Protein AF-A0A9D5SXP4-F1 (afdb_monomer)

Secondary structure (DSSP, 8-state):
----SHHHHHHHHHHHSTTS-EEEEETT-SSGGGTT--TT-EEEEEE-TTSS-EEEEEESSSEEEEETTEEEEE-SSHHHHHHHHHHHHHHHTTS----------SS---------

Solvent-accessible surface area (backbone atoms only — not comparable to full-atom values): 7079 Å² total; per-residue (Å²): 112,79,76,89,44,71,66,61,53,51,52,55,52,49,65,74,50,61,93,53,61,64,49,79,45,43,47,82,44,88,52,83,87,43,64,81,42,46,92,80,22,35,37,39,39,36,42,36,93,85,66,80,52,57,36,38,38,36,45,55,102,46,37,34,47,34,44,82,94,47,68,50,79,29,55,84,43,58,64,41,46,51,49,52,53,48,55,51,52,33,41,66,70,66,74,48,83,84,66,84,53,80,50,86,48,97,76,69,78,73,64,77,67,86,87,134

Mean predicted aligned error: 7.47 Å

pLDDT: mean 84.55, std 14.83, range [41.84, 97.0]

Nearest PDB structures (foldseek):
  6dm3-assembly1_B  TM=4.114E-01  e=1.123E-01  Legionella pneumophila subsp. pneumophila str. Philadelphia 1
  4nck-assembly2_B  TM=3.273E-01  e=1.713E-01  Pyrococcus furiosus DSM 3638
  3vwk-assembly1_A  TM=2.788E-01  e=6.016E+00  Homo sapiens

Structure (mmCIF, N/CA/C/O backbone):
data_AF-A0A9D5SXP4-F1
#
_entry.id   AF-A0A9D5SXP4-F1
#
loop_
_atom_site.group_PDB
_atom_site.id
_atom_site.type_symbol
_atom_site.label_atom_id
_atom_site.label_alt_id
_atom_site.label_comp_id
_atom_site.label_asym_id
_atom_site.label_entity_id
_atom_site.label_seq_id
_atom_site.pdbx_PDB_ins_code
_atom_site.Cartn_x
_atom_site.Cartn_y
_atom_site.Cartn_z
_atom_site.occupancy
_atom_site.B_iso_or_equiv
_atom_site.auth_seq_id
_atom_site.auth_comp_id
_atom_site.auth_asym_id
_atom_site.auth_atom_id
_atom_site.pdbx_PDB_model_num
ATOM 1 N N . MET A 1 1 ? 9.448 15.436 1.214 1.00 51.53 1 MET A N 1
ATOM 2 C CA . MET A 1 1 ? 10.080 14.121 1.300 1.00 51.53 1 MET A CA 1
ATOM 3 C C . MET A 1 1 ? 10.420 13.744 -0.129 1.00 51.53 1 MET A C 1
ATOM 5 O O . MET A 1 1 ? 9.585 13.770 -1.014 1.00 51.53 1 MET A O 1
ATOM 9 N N . ASN A 1 2 ? 11.705 13.568 -0.400 1.00 51.59 2 ASN A N 1
ATOM 10 C CA . ASN A 1 2 ? 12.136 13.027 -1.680 1.00 51.59 2 ASN A CA 1
ATOM 11 C C . ASN A 1 2 ? 12.317 11.539 -1.395 1.00 51.59 2 ASN A C 1
ATOM 13 O O . ASN A 1 2 ? 13.164 11.194 -0.566 1.00 51.59 2 ASN A O 1
ATOM 17 N N . PHE A 1 3 ? 11.465 10.676 -1.946 1.00 61.53 3 PHE A N 1
ATOM 18 C CA . PHE A 1 3 ? 11.642 9.238 -1.773 1.00 61.53 3 PHE A CA 1
ATOM 19 C C . PHE A 1 3 ? 12.809 8.796 -2.649 1.00 61.53 3 PHE A C 1
ATOM 21 O O . PHE A 1 3 ? 12.646 8.411 -3.799 1.00 61.53 3 PHE A O 1
ATOM 28 N N . ASP A 1 4 ? 14.019 8.901 -2.102 1.00 61.22 4 ASP A N 1
ATOM 29 C CA . ASP A 1 4 ? 15.247 8.551 -2.819 1.00 61.22 4 ASP A CA 1
ATOM 30 C C . ASP A 1 4 ? 15.387 7.021 -3.016 1.00 61.22 4 ASP A C 1
ATOM 32 O O . ASP A 1 4 ? 16.289 6.569 -3.720 1.00 61.22 4 ASP A O 1
ATOM 36 N N . SER A 1 5 ? 14.515 6.210 -2.395 1.00 75.38 5 SER A N 1
ATOM 37 C CA . SER A 1 5 ? 14.462 4.754 -2.581 1.00 75.38 5 SER A CA 1
ATOM 38 C C . SER A 1 5 ? 13.131 4.138 -2.125 1.00 75.38 5 SER A C 1
ATOM 40 O O . SER A 1 5 ? 12.535 4.602 -1.148 1.00 75.38 5 SER A O 1
ATOM 42 N N . ASN A 1 6 ? 12.734 3.024 -2.755 1.00 81.88 6 ASN A N 1
ATOM 43 C CA . ASN A 1 6 ? 11.605 2.181 -2.325 1.00 81.88 6 ASN A CA 1
ATOM 44 C C . ASN A 1 6 ? 11.740 1.726 -0.859 1.00 81.88 6 ASN A C 1
ATOM 46 O O . ASN A 1 6 ? 10.741 1.508 -0.183 1.00 81.88 6 ASN A O 1
ATOM 50 N N . GLU A 1 7 ? 12.963 1.633 -0.325 1.00 86.31 7 GLU A N 1
ATOM 51 C CA . GLU A 1 7 ? 13.215 1.210 1.056 1.00 86.31 7 GLU A CA 1
ATOM 52 C C . GLU A 1 7 ? 12.569 2.147 2.093 1.00 86.31 7 GLU A C 1
ATOM 54 O O . GLU A 1 7 ? 11.984 1.682 3.072 1.00 86.31 7 GLU A O 1
ATOM 59 N N . GLU A 1 8 ? 12.632 3.466 1.886 1.00 88.06 8 GLU A N 1
ATOM 60 C CA . GLU A 1 8 ? 12.038 4.443 2.815 1.00 88.06 8 GLU A CA 1
ATOM 61 C C . GLU A 1 8 ? 10.505 4.443 2.751 1.00 88.06 8 GLU A C 1
ATOM 63 O O . GLU A 1 8 ? 9.828 4.597 3.774 1.00 88.06 8 GLU A O 1
ATOM 68 N N . ILE A 1 9 ? 9.956 4.195 1.562 1.00 90.56 9 ILE A N 1
ATOM 69 C CA . ILE A 1 9 ? 8.516 4.040 1.339 1.00 90.56 9 ILE A CA 1
ATOM 70 C C . ILE A 1 9 ? 8.006 2.815 2.089 1.00 90.56 9 ILE A C 1
ATOM 72 O O . ILE A 1 9 ? 7.099 2.927 2.916 1.00 90.56 9 ILE A O 1
ATOM 76 N N . ILE A 1 10 ? 8.655 1.667 1.879 1.00 92.25 10 ILE A N 1
ATOM 77 C CA . ILE A 1 10 ? 8.316 0.406 2.544 1.00 92.25 10 ILE A CA 1
ATOM 78 C C . ILE A 1 10 ? 8.398 0.571 4.058 1.00 92.25 10 ILE A C 1
ATOM 80 O O . ILE A 1 10 ? 7.461 0.199 4.758 1.00 92.25 10 ILE A O 1
ATOM 84 N N . LYS A 1 11 ? 9.473 1.174 4.586 1.00 92.62 11 LYS A N 1
ATOM 85 C CA . LYS A 1 11 ? 9.595 1.438 6.030 1.00 92.62 11 LYS A CA 1
ATOM 86 C C . LYS A 1 11 ? 8.424 2.257 6.562 1.00 92.62 11 LYS A C 1
ATOM 88 O O . LYS A 1 11 ? 7.903 1.935 7.628 1.00 92.62 11 LYS A O 1
ATOM 93 N N . THR A 1 12 ? 8.016 3.297 5.840 1.00 93.94 12 THR A N 1
ATOM 94 C CA . THR A 1 12 ? 6.917 4.168 6.269 1.00 93.94 12 THR A CA 1
ATOM 95 C C . THR A 1 12 ? 5.580 3.427 6.256 1.00 93.94 12 THR A C 1
ATOM 97 O O . THR A 1 12 ? 4.823 3.517 7.224 1.00 93.94 12 THR A O 1
ATOM 100 N N . ILE A 1 13 ? 5.313 2.641 5.210 1.00 94.50 13 ILE A N 1
ATOM 101 C CA . ILE A 1 13 ? 4.112 1.800 5.123 1.00 94.50 13 ILE A CA 1
ATOM 102 C C . ILE A 1 13 ? 4.108 0.773 6.262 1.00 94.50 13 ILE A C 1
ATOM 104 O O . ILE A 1 13 ? 3.137 0.704 7.013 1.00 94.50 13 ILE A O 1
ATOM 108 N N . VAL A 1 14 ? 5.213 0.044 6.458 1.00 94.00 14 VAL A N 1
ATOM 109 C CA . VAL A 1 14 ? 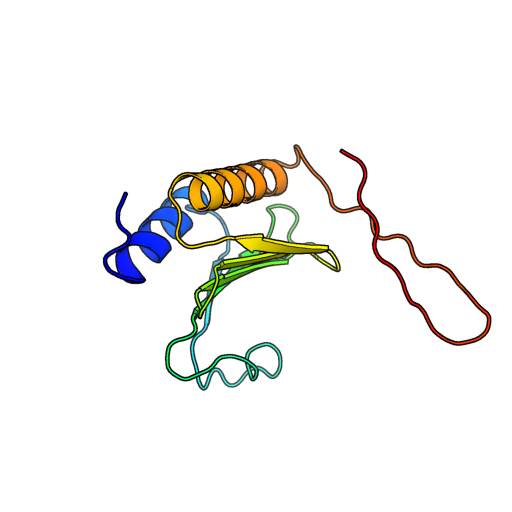5.365 -0.981 7.506 1.00 94.00 14 VAL A CA 1
ATOM 110 C C . VAL A 1 14 ? 5.144 -0.406 8.907 1.00 94.00 14 VAL A C 1
ATOM 112 O O . VAL A 1 14 ? 4.507 -1.055 9.730 1.00 94.00 14 VAL A O 1
ATOM 115 N N . GLN A 1 15 ? 5.603 0.818 9.186 1.00 93.19 15 GLN A N 1
ATOM 116 C CA . GLN A 1 15 ? 5.342 1.488 10.468 1.00 93.19 15 GLN A CA 1
ATOM 117 C C . GLN A 1 15 ? 3.851 1.744 10.718 1.00 93.19 15 GLN A C 1
ATOM 119 O O . GLN A 1 15 ? 3.402 1.733 11.861 1.00 93.19 15 GLN A O 1
ATOM 124 N N . ILE A 1 16 ? 3.074 1.998 9.666 1.00 91.62 16 ILE A N 1
ATOM 125 C CA . ILE A 1 16 ? 1.641 2.297 9.780 1.00 91.62 16 ILE A CA 1
ATOM 126 C C . ILE A 1 16 ? 0.821 1.030 9.997 1.00 91.62 16 ILE A C 1
ATOM 128 O O . ILE A 1 16 ? -0.177 1.060 10.716 1.00 91.62 16 ILE A O 1
ATOM 132 N N . ILE A 1 17 ? 1.256 -0.071 9.393 1.00 91.88 17 ILE A N 1
ATOM 133 C CA . ILE A 1 17 ? 0.595 -1.377 9.479 1.00 91.88 17 ILE A CA 1
ATOM 134 C C . ILE A 1 17 ? 1.211 -2.268 10.566 1.00 91.88 17 ILE A C 1
ATOM 136 O O . ILE A 1 17 ? 0.888 -3.451 10.663 1.00 91.88 17 ILE A O 1
ATOM 140 N N . GLU A 1 18 ? 2.102 -1.715 11.394 1.00 89.69 18 GLU A N 1
ATOM 141 C CA . GLU A 1 18 ? 2.769 -2.451 12.461 1.00 89.69 18 GLU A CA 1
ATOM 142 C C . GLU A 1 18 ? 1.737 -3.070 13.417 1.00 89.69 18 GLU A C 1
ATOM 144 O O . GLU A 1 18 ? 0.835 -2.406 13.930 1.00 89.69 18 GLU A O 1
ATOM 149 N N . GLY A 1 19 ? 1.873 -4.375 13.664 1.00 88.44 19 GLY A N 1
ATOM 150 C CA . GLY A 1 19 ? 0.947 -5.139 14.502 1.00 88.44 19 GLY A CA 1
ATOM 151 C C . GLY A 1 19 ? -0.248 -5.742 13.758 1.00 88.44 19 GLY A C 1
ATOM 152 O O . GLY A 1 19 ? -1.031 -6.460 14.382 1.00 88.44 19 GLY A O 1
ATOM 153 N N . LEU A 1 20 ? -0.371 -5.503 12.451 1.00 90.00 20 LEU A N 1
ATOM 154 C CA . LEU A 1 20 ? -1.300 -6.214 11.571 1.00 90.00 20 LEU A CA 1
ATOM 155 C C . LEU A 1 20 ? -0.626 -7.425 10.912 1.00 90.00 20 LEU A C 1
ATOM 157 O O . LEU A 1 20 ? 0.600 -7.541 10.890 1.00 90.00 20 LEU A O 1
ATOM 161 N N . ASP A 1 21 ? -1.442 -8.337 10.383 1.00 91.69 21 ASP A N 1
ATOM 162 C CA . ASP A 1 21 ? -0.964 -9.453 9.562 1.00 91.69 21 ASP A CA 1
ATOM 163 C C . ASP A 1 21 ? -0.694 -8.936 8.145 1.00 91.69 21 ASP A C 1
ATOM 165 O O . ASP A 1 21 ? -1.635 -8.640 7.406 1.00 91.69 21 ASP A O 1
ATOM 169 N N . PHE A 1 22 ? 0.583 -8.784 7.793 1.00 94.38 22 PHE A N 1
ATOM 170 C CA . PHE A 1 22 ? 1.003 -8.320 6.476 1.00 94.38 22 PHE A CA 1
ATOM 171 C C . PHE A 1 22 ? 2.067 -9.228 5.860 1.00 94.38 22 PHE A C 1
ATOM 173 O O . PHE A 1 22 ? 2.797 -9.934 6.559 1.00 94.38 22 PHE A O 1
ATOM 180 N N . SER A 1 23 ? 2.153 -9.212 4.535 1.00 94.19 23 SER A N 1
ATOM 181 C CA . SER A 1 23 ? 3.163 -9.917 3.749 1.00 94.19 23 SER A CA 1
ATOM 182 C C . SER A 1 23 ? 3.732 -8.996 2.676 1.00 94.19 23 SER A C 1
ATOM 184 O O . SER A 1 23 ? 3.110 -8.009 2.289 1.00 94.19 23 SER A O 1
ATOM 186 N N . VAL A 1 24 ? 4.954 -9.293 2.242 1.00 94.81 24 VAL A N 1
ATOM 187 C CA . VAL A 1 24 ? 5.651 -8.556 1.184 1.00 94.81 24 VAL A CA 1
ATOM 188 C C . VAL A 1 24 ? 5.944 -9.538 0.063 1.00 94.81 24 VAL A C 1
ATOM 190 O O . VAL A 1 24 ? 6.469 -10.624 0.321 1.00 94.81 24 VAL A O 1
ATOM 193 N N . HIS A 1 25 ? 5.593 -9.144 -1.152 1.00 95.62 25 HIS A N 1
ATOM 194 C CA . HIS A 1 25 ? 5.696 -9.934 -2.367 1.00 95.62 25 HIS A CA 1
ATOM 195 C C . HIS A 1 25 ? 6.534 -9.179 -3.392 1.00 95.62 25 HIS A C 1
ATOM 197 O O . HIS A 1 25 ? 6.461 -7.954 -3.497 1.00 95.62 25 HIS A O 1
ATOM 203 N N . GLU A 1 26 ? 7.334 -9.925 -4.141 1.00 95.31 26 GLU A N 1
ATOM 204 C CA . GLU A 1 26 ? 8.282 -9.405 -5.124 1.00 95.31 26 GLU A CA 1
ATOM 205 C C . GLU A 1 26 ? 8.192 -10.242 -6.406 1.00 95.31 26 GLU A C 1
ATOM 207 O O . GLU A 1 26 ? 7.546 -11.297 -6.448 1.00 95.31 26 GLU A O 1
ATOM 212 N N . TYR A 1 27 ? 8.880 -9.800 -7.456 1.00 94.69 27 TYR A N 1
ATOM 213 C CA . TYR A 1 27 ? 8.995 -10.558 -8.697 1.00 94.69 27 TYR A CA 1
ATOM 214 C C . TYR A 1 27 ? 9.415 -12.017 -8.482 1.00 94.69 27 TYR A C 1
ATOM 216 O O . TYR A 1 27 ? 10.402 -12.325 -7.810 1.00 94.69 27 TYR A O 1
ATOM 224 N N . GLY A 1 28 ? 8.696 -12.925 -9.143 1.00 92.31 28 GLY A N 1
ATOM 225 C CA . GLY A 1 28 ? 8.947 -14.360 -9.052 1.00 92.31 28 GLY A CA 1
ATOM 226 C C . GLY A 1 28 ? 8.300 -15.032 -7.841 1.00 92.31 28 GLY A C 1
ATOM 227 O O . GLY A 1 28 ? 8.581 -16.212 -7.605 1.00 92.31 28 GLY A O 1
ATOM 228 N N . ASP A 1 29 ? 7.434 -14.328 -7.101 1.00 94.12 29 ASP A N 1
ATOM 229 C CA . ASP A 1 29 ? 6.532 -14.962 -6.141 1.00 94.12 29 ASP A CA 1
ATOM 230 C C . ASP A 1 29 ? 5.728 -16.081 -6.845 1.00 94.12 29 ASP A C 1
ATOM 232 O O . ASP A 1 29 ? 5.191 -15.877 -7.939 1.00 94.12 29 ASP A O 1
ATOM 236 N N . PRO A 1 30 ? 5.694 -17.303 -6.280 1.00 91.88 30 PRO A N 1
ATOM 237 C CA . PRO A 1 30 ? 5.057 -18.447 -6.922 1.00 91.88 30 PRO A CA 1
ATOM 238 C C . PRO A 1 30 ? 3.524 -18.403 -6.907 1.00 91.88 30 PRO A C 1
ATOM 240 O O . PRO A 1 30 ? 2.912 -19.261 -7.547 1.00 91.88 30 PRO A O 1
ATOM 243 N N . ALA A 1 31 ? 2.893 -17.505 -6.146 1.00 91.44 31 ALA A N 1
ATOM 244 C CA . ALA A 1 31 ? 1.442 -17.406 -6.118 1.00 91.44 31 ALA A CA 1
ATOM 245 C C . ALA A 1 31 ? 0.914 -16.677 -7.362 1.00 91.44 31 ALA A C 1
ATOM 247 O O . ALA A 1 31 ? 1.369 -15.588 -7.705 1.00 91.44 31 ALA A O 1
ATOM 248 N N . ASP A 1 32 ? -0.108 -17.268 -7.996 1.00 90.06 32 ASP A N 1
ATOM 249 C CA . ASP A 1 32 ? -0.740 -16.747 -9.220 1.00 90.06 32 ASP A CA 1
ATOM 250 C C . ASP A 1 32 ? -1.244 -15.301 -9.076 1.00 90.06 32 ASP A C 1
ATOM 252 O O . ASP A 1 32 ? -1.374 -14.584 -10.063 1.00 90.06 32 ASP A O 1
ATOM 256 N N . GLU A 1 33 ? -1.529 -14.870 -7.849 1.00 90.44 33 GLU A N 1
ATOM 257 C CA . GLU A 1 33 ? -1.986 -13.521 -7.533 1.00 90.44 33 GLU A CA 1
ATOM 258 C C . GLU A 1 33 ? -0.924 -12.447 -7.796 1.00 90.44 33 GLU A C 1
ATOM 260 O O . GLU A 1 33 ? -1.292 -11.354 -8.201 1.00 90.44 33 GLU A O 1
ATOM 265 N N . TYR A 1 34 ? 0.371 -12.755 -7.664 1.00 94.62 34 TYR A N 1
ATOM 266 C CA . TYR A 1 34 ? 1.465 -11.772 -7.753 1.00 94.62 34 TYR A CA 1
ATOM 267 C C . TYR A 1 34 ? 2.291 -11.888 -9.040 1.00 94.62 34 TYR A C 1
ATOM 269 O O . TYR A 1 34 ? 3.331 -11.248 -9.188 1.00 94.62 34 TYR A O 1
ATOM 277 N N . ILE A 1 35 ? 1.827 -12.678 -10.014 1.00 94.38 35 ILE A N 1
ATOM 278 C CA . ILE A 1 35 ? 2.533 -12.897 -11.291 1.00 94.38 35 ILE A CA 1
ATOM 279 C C . ILE A 1 35 ? 2.659 -11.630 -12.145 1.00 94.38 35 ILE A C 1
ATOM 281 O O . ILE A 1 35 ? 3.379 -11.637 -13.143 1.00 94.38 35 ILE A O 1
ATOM 285 N N . TYR A 1 36 ? 1.910 -10.579 -11.804 1.00 93.31 36 TYR A N 1
ATOM 286 C CA . TYR A 1 36 ? 1.923 -9.300 -12.504 1.00 93.31 36 TYR A CA 1
ATOM 287 C C . TYR A 1 36 ? 3.116 -8.416 -12.122 1.00 93.31 36 TYR A C 1
ATOM 289 O O . TYR A 1 36 ? 3.409 -7.479 -12.862 1.00 93.31 36 TYR A O 1
ATOM 297 N N . LEU A 1 37 ? 3.790 -8.695 -10.999 1.00 95.50 37 LEU A N 1
ATOM 298 C CA . LEU A 1 37 ? 4.927 -7.904 -10.531 1.00 95.50 37 LEU A CA 1
ATOM 299 C C . LEU A 1 37 ? 6.100 -8.025 -11.509 1.00 95.50 37 LEU A C 1
ATOM 301 O O . LEU A 1 37 ? 6.455 -9.130 -11.920 1.00 95.50 37 LEU A O 1
ATOM 305 N N . ASN A 1 38 ? 6.720 -6.903 -11.870 1.00 95.00 38 ASN A N 1
ATOM 306 C CA . ASN A 1 38 ? 7.978 -6.861 -12.619 1.00 95.00 38 ASN A CA 1
ATOM 307 C C . ASN A 1 38 ? 9.188 -6.866 -11.672 1.00 95.00 38 ASN A C 1
ATOM 309 O O . ASN A 1 38 ? 9.041 -6.716 -10.467 1.00 95.00 38 ASN A O 1
ATOM 313 N N . GLU A 1 39 ? 10.404 -6.994 -12.223 1.00 90.56 39 GLU A N 1
ATOM 314 C CA . GLU A 1 39 ? 11.676 -7.204 -11.492 1.00 90.56 39 GLU A CA 1
ATOM 315 C C . GLU A 1 39 ? 11.966 -6.214 -10.340 1.00 90.56 39 GLU A C 1
ATOM 317 O O . GLU A 1 39 ? 12.751 -6.547 -9.458 1.00 90.56 39 GLU A O 1
ATOM 322 N N . ASN A 1 40 ? 11.332 -5.035 -10.310 1.00 90.12 40 ASN A N 1
ATOM 3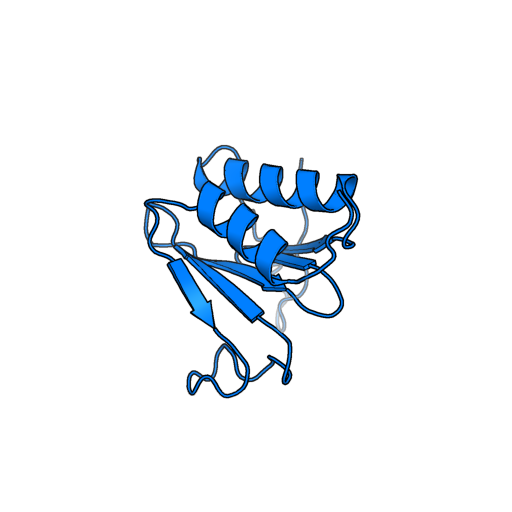23 C CA . ASN A 1 40 ? 11.494 -4.035 -9.245 1.00 90.12 40 ASN A CA 1
ATOM 324 C C . ASN A 1 40 ? 10.184 -3.664 -8.529 1.00 90.12 40 ASN A C 1
ATOM 326 O O . ASN A 1 40 ? 10.204 -2.785 -7.664 1.00 90.12 40 ASN A O 1
ATOM 330 N N . ASP A 1 41 ? 9.074 -4.304 -8.892 1.00 93.75 41 ASP A N 1
ATOM 331 C CA . ASP A 1 41 ? 7.774 -4.037 -8.291 1.00 93.75 41 ASP A CA 1
ATOM 332 C C . ASP A 1 41 ? 7.671 -4.798 -6.970 1.00 93.75 41 ASP A C 1
ATOM 334 O O . ASP A 1 41 ? 8.106 -5.949 -6.846 1.00 93.75 41 ASP A O 1
ATOM 338 N N . ILE A 1 42 ? 7.076 -4.146 -5.979 1.00 95.50 42 ILE A N 1
ATOM 339 C CA . ILE A 1 42 ? 6.858 -4.717 -4.652 1.00 95.50 42 ILE A CA 1
ATOM 340 C C . ILE A 1 42 ? 5.383 -4.566 -4.320 1.00 95.50 42 ILE A C 1
ATOM 342 O O . ILE A 1 42 ? 4.842 -3.472 -4.437 1.00 95.50 42 ILE A O 1
ATOM 346 N N . CYS A 1 43 ? 4.745 -5.635 -3.855 1.00 96.81 43 CYS A N 1
ATOM 347 C CA . CYS A 1 43 ? 3.391 -5.575 -3.319 1.00 96.81 43 CYS A CA 1
ATOM 348 C C . CYS A 1 43 ? 3.416 -5.870 -1.822 1.00 96.81 43 CYS A C 1
ATOM 350 O O . CYS A 1 43 ? 3.943 -6.896 -1.383 1.00 96.81 43 CYS A O 1
ATOM 352 N N . ILE A 1 44 ? 2.838 -4.977 -1.024 1.00 96.50 44 ILE A N 1
ATOM 353 C CA . ILE A 1 44 ? 2.591 -5.214 0.396 1.00 96.50 44 ILE A CA 1
ATOM 354 C C . ILE A 1 44 ? 1.115 -5.556 0.558 1.00 96.50 44 ILE A C 1
ATOM 356 O O . ILE A 1 44 ? 0.251 -4.728 0.273 1.00 96.50 44 ILE A O 1
ATOM 360 N N . THR A 1 45 ? 0.828 -6.757 1.054 1.00 95.44 45 THR A N 1
ATOM 361 C CA . THR A 1 45 ? -0.536 -7.177 1.378 1.00 95.44 45 THR A CA 1
ATOM 362 C C . THR A 1 45 ? -0.785 -7.080 2.869 1.00 95.44 45 THR A C 1
ATOM 364 O O . THR A 1 45 ? 0.050 -7.485 3.675 1.00 95.44 45 THR A O 1
ATOM 367 N N . VAL A 1 46 ? -1.933 -6.533 3.260 1.00 94.25 46 VAL A N 1
ATOM 368 C CA . VAL A 1 46 ? -2.285 -6.307 4.668 1.00 94.25 46 VAL A CA 1
ATOM 369 C C . VAL A 1 46 ? -3.691 -6.813 4.910 1.00 94.25 46 VAL A C 1
ATOM 371 O O . VAL A 1 46 ? -4.638 -6.365 4.264 1.00 94.25 46 VAL A O 1
ATOM 374 N N . LYS A 1 47 ? -3.851 -7.730 5.864 1.00 88.06 47 LYS A N 1
ATOM 375 C CA . LYS A 1 47 ? -5.179 -8.171 6.281 1.00 88.06 47 LYS A CA 1
ATOM 376 C C . LYS A 1 47 ? -5.763 -7.188 7.277 1.00 88.06 47 LYS A C 1
ATOM 378 O O . LYS A 1 47 ? -5.130 -6.813 8.269 1.00 88.06 47 LYS A O 1
ATOM 383 N N . SER A 1 48 ? -7.013 -6.819 7.036 1.00 76.81 48 SER A N 1
ATOM 384 C CA . SER A 1 48 ? -7.834 -6.128 8.025 1.00 76.81 48 SER A CA 1
ATOM 385 C C . SER A 1 48 ? -7.952 -6.954 9.315 1.00 76.81 48 SER A C 1
ATOM 387 O O . SER A 1 48 ? -7.826 -8.179 9.320 1.00 76.81 48 SER A O 1
ATOM 389 N N . SER A 1 49 ? -8.233 -6.291 10.439 1.00 72.00 49 SER A N 1
ATOM 390 C CA . SER A 1 49 ? -8.386 -6.964 11.741 1.00 72.00 49 SER A CA 1
ATOM 391 C C . SER A 1 49 ? -9.562 -7.953 11.804 1.00 72.00 49 SER A C 1
ATOM 393 O O . SER A 1 49 ? -9.568 -8.842 12.657 1.00 72.00 49 SER A O 1
ATOM 395 N N . SER A 1 50 ? -10.541 -7.828 10.900 1.00 70.62 50 SER A N 1
ATOM 396 C CA . SER A 1 50 ? -11.616 -8.808 10.695 1.00 70.62 50 SER A CA 1
ATOM 397 C C . SER A 1 50 ? -11.167 -10.027 9.882 1.00 70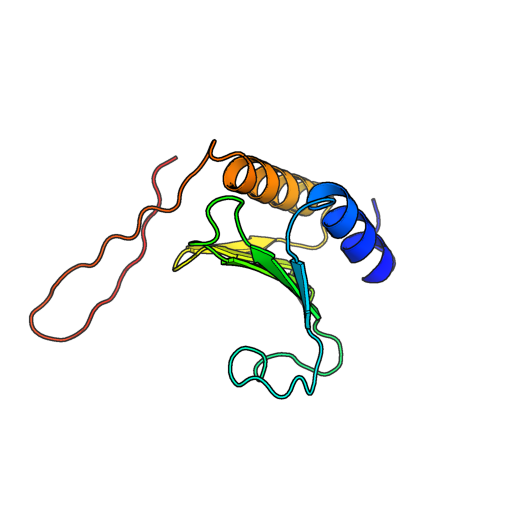.62 50 SER A C 1
ATOM 399 O O . SER A 1 50 ? -11.822 -11.063 9.961 1.00 70.62 50 SER A O 1
ATOM 401 N N . GLY A 1 51 ? -10.060 -9.927 9.138 1.00 64.94 51 GLY A N 1
ATOM 402 C CA . GLY A 1 51 ? -9.490 -10.990 8.307 1.00 64.94 51 GLY A CA 1
ATOM 403 C C . GLY A 1 51 ? -10.223 -11.247 6.987 1.00 64.94 51 GLY A C 1
ATOM 404 O O . GLY A 1 51 ? -9.812 -12.140 6.252 1.00 64.94 51 GLY A O 1
ATOM 405 N N . GLU A 1 52 ? -11.289 -10.496 6.701 1.00 70.81 52 GLU A N 1
ATOM 406 C CA . GLU A 1 52 ? -12.131 -10.671 5.507 1.00 70.81 52 GLU A CA 1
ATOM 407 C C . GLU A 1 52 ? -11.568 -9.903 4.305 1.00 70.81 52 GLU A C 1
ATOM 409 O O . GLU A 1 52 ? -11.565 -10.422 3.193 1.00 70.81 52 GLU A O 1
ATOM 414 N N . ASP A 1 53 ? -11.034 -8.702 4.543 1.00 76.81 53 ASP A N 1
ATOM 415 C CA . ASP A 1 53 ? -10.519 -7.833 3.488 1.00 76.81 53 ASP A CA 1
ATOM 416 C C . ASP A 1 53 ? -8.987 -7.788 3.488 1.00 76.81 53 ASP A C 1
ATOM 418 O O . ASP A 1 53 ? -8.361 -7.638 4.551 1.00 76.81 53 ASP A O 1
ATOM 422 N N . VAL A 1 54 ? -8.404 -7.881 2.290 1.00 89.12 54 VAL A N 1
ATOM 423 C CA . VAL A 1 54 ? -6.973 -7.694 2.022 1.00 89.12 54 VAL A CA 1
ATOM 424 C C . VAL A 1 54 ? -6.783 -6.373 1.286 1.00 89.12 54 VAL A C 1
ATOM 426 O O . VAL A 1 54 ? -7.465 -6.094 0.300 1.00 89.12 54 VAL A O 1
ATOM 429 N N . ILE A 1 55 ? -5.857 -5.564 1.787 1.00 93.38 55 ILE A N 1
ATOM 430 C CA . ILE A 1 55 ? -5.368 -4.357 1.126 1.00 93.38 55 ILE A CA 1
ATOM 431 C C . ILE A 1 55 ? -4.099 -4.729 0.375 1.00 93.38 55 ILE A C 1
ATOM 433 O O . ILE A 1 55 ? -3.242 -5.402 0.950 1.00 93.38 55 ILE A O 1
ATOM 437 N N . TYR A 1 56 ? -3.962 -4.247 -0.853 1.00 95.88 56 TYR A N 1
ATOM 438 C CA . TYR A 1 56 ? -2.746 -4.369 -1.649 1.00 95.88 56 TYR A CA 1
ATOM 439 C C . TYR A 1 56 ? -2.162 -2.975 -1.830 1.00 95.88 56 TYR A C 1
ATOM 441 O O . TYR A 1 56 ? -2.884 -2.039 -2.180 1.00 95.88 56 TYR A O 1
ATOM 449 N N . ILE A 1 57 ? -0.873 -2.837 -1.547 1.00 97.00 57 ILE A N 1
ATOM 450 C CA . ILE A 1 57 ? -0.118 -1.607 -1.753 1.00 97.00 57 ILE A CA 1
ATOM 451 C C . ILE A 1 57 ? 1.019 -1.946 -2.709 1.00 97.00 57 ILE A C 1
ATOM 453 O O . ILE A 1 57 ? 2.022 -2.532 -2.293 1.00 97.00 57 ILE A O 1
ATOM 457 N N . ASP A 1 58 ? 0.840 -1.612 -3.981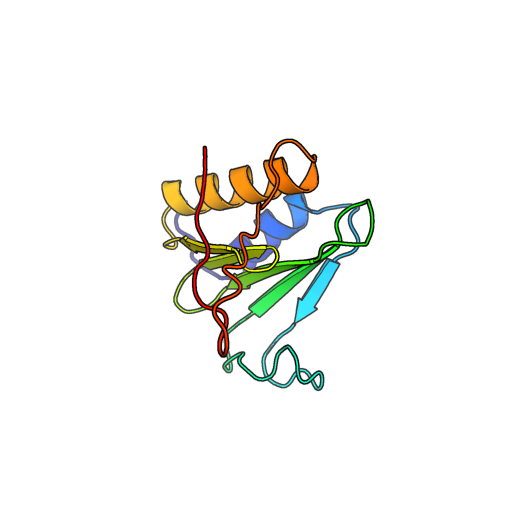 1.00 96.88 58 ASP A N 1
ATOM 458 C CA . ASP A 1 58 ? 1.847 -1.822 -5.014 1.00 96.88 58 ASP A CA 1
ATOM 459 C C . ASP A 1 58 ? 2.788 -0.615 -5.080 1.00 96.88 58 ASP A C 1
ATOM 461 O O . ASP A 1 58 ? 2.358 0.539 -5.109 1.00 96.88 58 ASP A O 1
ATOM 465 N N . ILE A 1 59 ? 4.086 -0.899 -5.096 1.00 95.62 59 ILE A N 1
ATOM 466 C CA . ILE A 1 59 ? 5.187 0.052 -5.211 1.00 95.62 59 ILE A CA 1
ATOM 467 C C . ILE A 1 59 ? 5.895 -0.277 -6.525 1.00 95.62 59 ILE A C 1
ATOM 469 O O . ILE A 1 59 ? 6.742 -1.173 -6.573 1.00 95.62 59 ILE A O 1
ATOM 473 N N . ALA A 1 60 ? 5.494 0.410 -7.593 1.00 93.38 60 ALA A N 1
ATOM 474 C CA . ALA A 1 60 ? 5.961 0.184 -8.961 1.00 93.38 60 ALA A CA 1
ATOM 475 C C . ALA A 1 60 ? 6.299 1.532 -9.631 1.00 93.38 60 ALA A C 1
ATOM 477 O O . ALA A 1 60 ? 6.848 2.422 -8.981 1.00 93.38 60 ALA A O 1
ATOM 478 N N . ASP A 1 61 ? 5.975 1.719 -10.913 1.00 91.25 61 ASP A N 1
ATOM 479 C CA . ASP A 1 61 ? 6.107 3.024 -11.584 1.00 91.25 61 ASP A CA 1
ATOM 480 C C . ASP A 1 61 ? 5.258 4.121 -10.906 1.00 91.25 61 ASP A C 1
ATOM 482 O O . ASP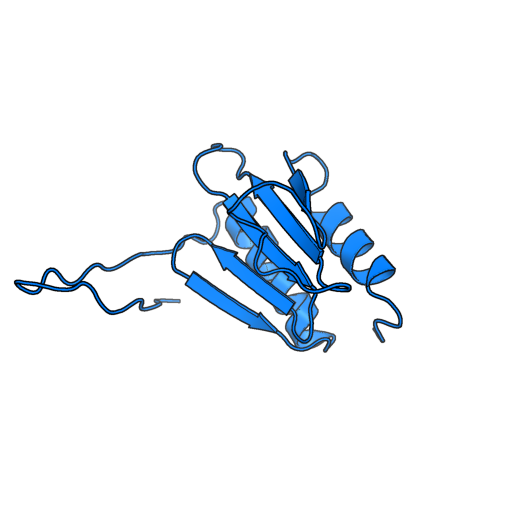 A 1 61 ? 5.658 5.285 -10.869 1.00 91.25 61 ASP A O 1
ATOM 486 N N . GLU A 1 62 ? 4.127 3.727 -10.320 1.00 92.81 62 GLU A N 1
ATOM 487 C CA . GLU A 1 62 ? 3.256 4.527 -9.455 1.00 92.81 62 GLU A CA 1
ATOM 488 C C . GLU A 1 62 ? 2.971 3.736 -8.172 1.00 92.81 62 GLU A C 1
ATOM 490 O O . GLU A 1 62 ? 3.163 2.514 -8.114 1.00 92.81 62 GLU A O 1
ATOM 495 N N . LEU A 1 63 ? 2.491 4.430 -7.144 1.00 95.38 63 LEU A N 1
ATOM 496 C CA . LEU A 1 63 ? 1.945 3.786 -5.958 1.00 95.38 63 LEU A CA 1
ATOM 497 C C . LEU A 1 63 ? 0.476 3.449 -6.212 1.00 95.38 63 LEU A C 1
ATOM 499 O O . LEU A 1 63 ? -0.287 4.312 -6.639 1.00 95.38 63 LEU A O 1
ATOM 503 N N . THR A 1 64 ? 0.061 2.215 -5.942 1.00 97.00 64 THR A N 1
ATOM 504 C CA . THR A 1 64 ? -1.346 1.811 -6.092 1.00 97.00 64 THR A CA 1
ATOM 505 C C . THR A 1 64 ? -1.873 1.234 -4.789 1.00 97.00 64 THR A C 1
ATOM 507 O O . THR A 1 64 ? -1.272 0.322 -4.223 1.00 97.00 64 THR A O 1
ATOM 510 N N . LEU A 1 65 ? -3.010 1.746 -4.319 1.00 96.44 65 LEU A N 1
ATOM 511 C CA . LEU A 1 65 ? -3.748 1.192 -3.185 1.00 96.44 65 LEU A CA 1
ATOM 512 C C . LEU A 1 65 ? -4.988 0.474 -3.711 1.00 96.44 65 LEU A C 1
ATOM 514 O O . LEU A 1 65 ? -5.872 1.126 -4.258 1.00 96.44 65 LEU A O 1
ATOM 518 N N . THR A 1 66 ? -5.082 -0.839 -3.505 1.00 94.75 66 THR A N 1
ATOM 519 C CA . THR A 1 66 ? -6.232 -1.653 -3.926 1.00 94.75 66 THR A CA 1
ATOM 520 C C . THR A 1 66 ? -6.952 -2.250 -2.722 1.00 94.75 66 THR A C 1
ATOM 522 O O . THR A 1 66 ? -6.339 -2.856 -1.840 1.00 94.75 66 THR A O 1
ATOM 525 N N . ILE A 1 67 ? -8.275 -2.087 -2.698 1.00 91.50 67 ILE A N 1
ATOM 526 C CA . ILE A 1 67 ? -9.187 -2.569 -1.660 1.00 91.50 67 ILE A CA 1
ATOM 527 C C . ILE A 1 67 ? -10.440 -3.127 -2.350 1.00 91.50 67 ILE A C 1
ATOM 529 O 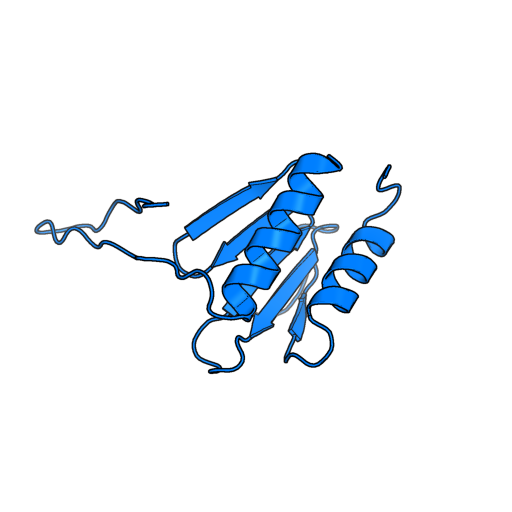O . ILE A 1 67 ? -11.299 -2.373 -2.821 1.00 91.50 67 ILE A O 1
ATOM 533 N N . GLY A 1 68 ? -10.554 -4.455 -2.420 1.00 87.25 68 GLY A N 1
ATOM 534 C CA . GLY A 1 68 ? -11.609 -5.108 -3.202 1.00 87.25 68 GLY A CA 1
ATOM 535 C C . GLY A 1 68 ? -11.545 -4.686 -4.675 1.00 87.25 68 GLY A C 1
ATOM 536 O O . GLY A 1 68 ? -10.492 -4.752 -5.303 1.00 87.25 68 GLY A O 1
ATOM 537 N N . ALA A 1 69 ? -12.664 -4.225 -5.232 1.00 86.56 69 ALA A N 1
ATOM 538 C CA . ALA A 1 69 ? -12.739 -3.703 -6.600 1.00 86.56 69 ALA A CA 1
ATOM 539 C C . ALA A 1 69 ? -12.334 -2.220 -6.741 1.00 86.56 69 ALA A C 1
ATOM 541 O O . ALA A 1 69 ? -12.319 -1.693 -7.860 1.00 86.56 69 ALA A O 1
ATOM 542 N N . TRP A 1 70 ? -12.062 -1.522 -5.637 1.00 89.25 70 TRP A N 1
ATOM 543 C CA . TRP A 1 70 ? -11.596 -0.139 -5.662 1.00 89.25 70 TRP A CA 1
ATOM 544 C C . TRP A 1 70 ? -10.071 -0.098 -5.682 1.00 89.25 70 TRP A C 1
ATOM 546 O O . TRP A 1 70 ? -9.419 -0.833 -4.947 1.00 89.25 70 TRP A O 1
ATOM 556 N N . HIS A 1 71 ? -9.518 0.772 -6.517 1.00 93.44 71 HIS A N 1
ATOM 557 C CA . HIS A 1 71 ? -8.099 1.082 -6.529 1.00 93.44 71 HIS A CA 1
ATOM 558 C C . HIS A 1 71 ? -7.902 2.562 -6.833 1.00 93.44 71 HIS A C 1
ATOM 560 O O . HIS A 1 71 ? -8.718 3.173 -7.533 1.00 93.44 71 HIS A O 1
ATOM 566 N N . GLU A 1 72 ? -6.815 3.116 -6.321 1.00 95.62 72 GLU A N 1
ATOM 567 C CA . GLU A 1 72 ? -6.387 4.481 -6.594 1.00 95.62 72 GLU A CA 1
ATOM 568 C C . GLU A 1 72 ? -4.877 4.517 -6.818 1.00 95.62 72 GLU A C 1
ATOM 570 O O . GLU A 1 72 ? -4.127 3.749 -6.209 1.00 95.62 72 GLU A O 1
ATOM 575 N N . HIS A 1 73 ? -4.470 5.387 -7.739 1.00 96.38 73 HIS A N 1
ATOM 576 C CA . HIS A 1 73 ? -3.090 5.598 -8.149 1.00 96.38 73 HIS A CA 1
ATOM 577 C C . HIS A 1 73 ? -2.589 6.901 -7.537 1.00 96.38 73 HIS A C 1
ATOM 579 O O . HIS A 1 73 ? -3.299 7.906 -7.565 1.00 96.38 73 HIS A O 1
ATOM 585 N N . PHE A 1 74 ? -1.366 6.873 -7.029 1.00 95.44 74 PHE A N 1
ATOM 586 C CA . PHE A 1 74 ? -0.715 7.980 -6.348 1.00 95.44 74 PHE A CA 1
ATOM 587 C C . PHE A 1 74 ? 0.674 8.184 -6.951 1.00 95.44 74 PHE A C 1
ATOM 589 O O . PHE A 1 74 ? 1.426 7.221 -7.156 1.00 95.44 74 PHE A O 1
ATOM 596 N N . ASP A 1 75 ? 1.041 9.439 -7.202 1.00 93.50 75 ASP A N 1
ATOM 597 C CA . ASP A 1 75 ? 2.419 9.763 -7.549 1.00 93.50 75 ASP A CA 1
ATOM 598 C C . ASP A 1 75 ? 3.332 9.586 -6.320 1.00 93.50 75 ASP A C 1
ATOM 600 O O . ASP A 1 75 ? 2.903 9.621 -5.166 1.00 93.50 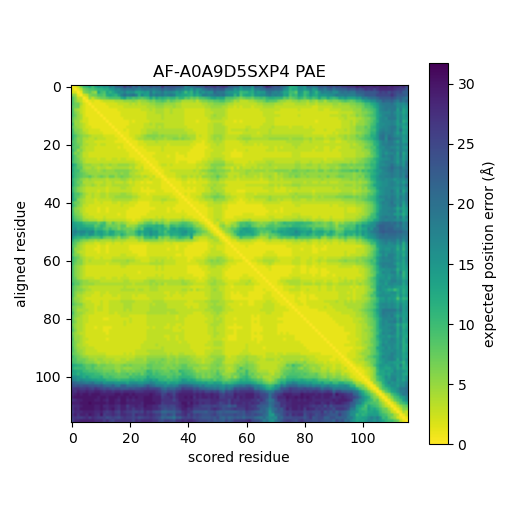75 ASP A O 1
ATOM 604 N N . TYR A 1 76 ? 4.647 9.511 -6.538 1.00 90.81 76 TYR A N 1
ATOM 605 C CA . TYR A 1 76 ? 5.658 9.563 -5.464 1.00 90.81 76 TYR A CA 1
ATOM 606 C C . TYR A 1 76 ? 5.820 10.966 -4.837 1.00 90.81 76 TYR A C 1
ATOM 608 O O . TYR A 1 76 ? 6.876 11.315 -4.299 1.00 90.81 76 TYR A O 1
ATOM 616 N N . SER A 1 77 ? 4.786 11.797 -4.947 1.00 91.50 77 SER A N 1
ATOM 617 C CA . SER A 1 77 ? 4.709 13.129 -4.364 1.00 91.50 77 SER A CA 1
ATOM 618 C C . SER A 1 77 ? 4.457 13.027 -2.853 1.00 91.50 77 SER A C 1
ATOM 620 O O . SER A 1 77 ? 3.880 12.061 -2.361 1.00 91.50 77 SER A O 1
ATOM 622 N N . ASP A 1 78 ? 4.894 14.030 -2.089 1.00 90.00 78 ASP A N 1
ATOM 623 C CA . ASP A 1 78 ? 4.615 14.091 -0.647 1.00 90.00 78 ASP A CA 1
ATOM 624 C C . ASP A 1 78 ? 3.125 14.103 -0.321 1.00 90.00 78 ASP A C 1
ATOM 626 O O . ASP A 1 78 ? 2.708 13.567 0.707 1.00 90.00 78 ASP A O 1
ATOM 630 N N . GLU A 1 79 ? 2.365 14.806 -1.156 1.00 93.69 79 GLU A N 1
ATOM 631 C CA . GLU A 1 79 ? 0.938 15.040 -0.984 1.00 93.69 79 GLU A CA 1
ATOM 632 C C . GLU A 1 79 ? 0.198 13.726 -1.224 1.00 93.69 79 GLU A C 1
ATOM 634 O O . GLU A 1 79 ? -0.361 13.172 -0.280 1.00 93.69 79 GLU A O 1
ATOM 639 N N . ASP A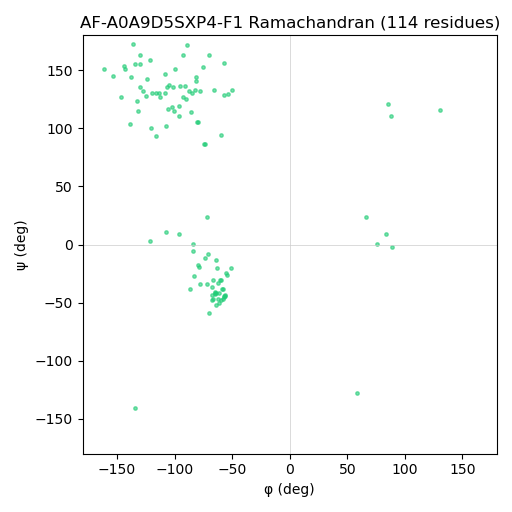 1 80 ? 0.358 13.155 -2.415 1.00 94.88 80 ASP A N 1
ATOM 640 C CA . ASP A 1 80 ? -0.218 11.876 -2.830 1.00 94.88 80 ASP A CA 1
ATOM 641 C C . ASP A 1 80 ? 0.171 10.734 -1.887 1.00 94.88 80 ASP A C 1
ATOM 643 O O . ASP A 1 80 ? -0.677 9.949 -1.463 1.00 94.88 80 ASP A O 1
ATOM 647 N N . PHE A 1 81 ? 1.442 10.654 -1.481 1.00 93.50 81 PHE A N 1
ATOM 648 C CA . PHE A 1 81 ? 1.861 9.624 -0.537 1.00 93.50 81 PHE A CA 1
ATOM 649 C C . PHE A 1 81 ? 1.195 9.799 0.830 1.00 93.50 81 PHE A C 1
ATOM 651 O O . PHE A 1 81 ? 0.769 8.821 1.444 1.00 93.50 81 PHE A O 1
ATOM 658 N N . SER A 1 82 ? 1.079 11.036 1.321 1.00 94.38 82 SER A N 1
ATOM 659 C CA . SER A 1 82 ? 0.383 11.302 2.584 1.00 94.38 82 SER A CA 1
ATOM 660 C C . SER A 1 82 ? -1.099 10.937 2.489 1.00 94.38 82 SER A C 1
ATOM 662 O O . SER A 1 82 ? -1.618 10.311 3.415 1.00 94.38 82 SER A O 1
ATOM 664 N N . GLU A 1 83 ? -1.751 11.257 1.370 1.00 95.62 83 GLU A N 1
ATOM 665 C CA . GLU A 1 83 ? -3.145 10.896 1.095 1.00 95.62 83 GLU A CA 1
ATOM 666 C C . GLU A 1 83 ? -3.339 9.375 1.053 1.00 95.62 83 GLU A C 1
ATOM 668 O O . GLU A 1 83 ? -4.206 8.847 1.755 1.00 95.62 83 GLU A O 1
ATOM 673 N N . MET A 1 84 ? -2.471 8.644 0.345 1.00 96.00 84 MET A N 1
ATOM 674 C CA . MET A 1 84 ? -2.488 7.178 0.310 1.00 96.00 84 MET A CA 1
ATOM 675 C C . MET A 1 84 ? -2.368 6.576 1.720 1.00 96.00 84 MET A C 1
ATOM 677 O O . MET A 1 84 ? -3.094 5.643 2.089 1.00 96.00 84 MET A O 1
ATOM 681 N N . LEU A 1 85 ? -1.457 7.110 2.540 1.00 94.62 85 LEU A N 1
ATOM 682 C CA . LEU A 1 85 ? -1.260 6.649 3.913 1.00 94.62 85 LEU A CA 1
ATOM 683 C C . LEU A 1 85 ? -2.462 6.961 4.815 1.00 94.62 85 LEU A C 1
ATOM 685 O O . LEU A 1 85 ? -2.778 6.161 5.702 1.00 94.62 85 LEU A O 1
ATOM 689 N N . GLU A 1 86 ? -3.122 8.104 4.631 1.00 94.81 86 GLU A N 1
ATOM 690 C CA . GLU A 1 86 ? -4.356 8.445 5.344 1.00 94.81 86 GLU A CA 1
ATOM 691 C C . GLU A 1 86 ? -5.508 7.523 4.939 1.00 94.81 86 GLU A C 1
ATOM 693 O O . GLU A 1 86 ? -6.134 6.932 5.824 1.00 94.81 86 GLU A O 1
ATOM 698 N N . ALA A 1 87 ? -5.709 7.293 3.638 1.00 93.38 87 ALA A N 1
ATOM 699 C CA . ALA A 1 87 ? -6.708 6.359 3.123 1.00 93.38 87 ALA A CA 1
ATOM 700 C C . ALA A 1 87 ? -6.503 4.941 3.686 1.00 93.38 87 ALA A C 1
ATOM 702 O O . ALA A 1 87 ? -7.444 4.320 4.193 1.00 93.38 87 ALA A O 1
ATOM 703 N N . THR A 1 88 ? -5.252 4.469 3.701 1.00 92.44 88 THR A N 1
ATOM 704 C CA . THR A 1 88 ? -4.869 3.170 4.277 1.00 92.44 88 THR A CA 1
ATOM 705 C C . THR A 1 88 ? -5.225 3.091 5.766 1.00 92.44 88 THR A C 1
ATOM 707 O O . THR A 1 88 ? -5.847 2.127 6.218 1.00 92.44 88 THR A O 1
ATOM 710 N N . LYS A 1 89 ? -4.879 4.121 6.553 1.00 91.81 89 LYS A N 1
ATOM 711 C CA . LYS A 1 89 ? -5.188 4.180 7.995 1.00 91.81 89 LYS A CA 1
ATOM 712 C C . LYS A 1 89 ? -6.682 4.237 8.272 1.00 91.81 89 LYS A C 1
ATOM 714 O O . LYS A 1 89 ? -7.140 3.639 9.247 1.00 91.81 89 LYS A O 1
ATOM 719 N N . ASP A 1 90 ? -7.418 5.013 7.488 1.00 90.75 90 ASP A N 1
ATOM 720 C CA . ASP A 1 90 ? -8.857 5.171 7.646 1.00 90.75 90 ASP A CA 1
ATOM 721 C C . ASP A 1 90 ? -9.584 3.862 7.368 1.00 90.75 90 ASP A C 1
ATOM 723 O O . ASP A 1 90 ? -10.440 3.466 8.166 1.00 90.75 90 ASP A O 1
ATOM 727 N N . TYR A 1 91 ? -9.174 3.144 6.324 1.00 89.31 91 TYR A N 1
ATOM 728 C CA . TYR A 1 91 ? -9.759 1.852 6.004 1.00 89.31 91 TYR A CA 1
ATOM 729 C C . TYR A 1 91 ? -9.417 0.796 7.064 1.00 89.31 91 TYR A C 1
ATOM 731 O O . TYR A 1 91 ? -10.312 0.154 7.615 1.00 89.31 91 TYR A O 1
ATOM 739 N N . LEU A 1 92 ? -8.142 0.681 7.458 1.00 88.00 92 LEU A N 1
ATOM 740 C CA . LEU A 1 92 ? -7.705 -0.263 8.498 1.00 88.00 92 LEU A CA 1
ATOM 741 C C . LEU A 1 92 ? -8.361 -0.017 9.863 1.00 88.00 92 LEU A C 1
ATOM 743 O O . LEU A 1 92 ? -8.577 -0.955 10.633 1.00 88.00 92 LEU A O 1
ATOM 747 N N . ALA A 1 93 ? -8.696 1.236 10.169 1.00 87.19 93 ALA A N 1
ATOM 748 C CA . ALA A 1 93 ? -9.413 1.605 11.384 1.00 87.19 93 ALA A CA 1
ATOM 749 C C . ALA A 1 93 ? -10.944 1.464 11.271 1.00 87.19 93 ALA A C 1
ATOM 751 O O . ALA A 1 93 ? -11.648 1.799 12.228 1.00 87.19 93 ALA A O 1
ATOM 752 N N . GLY A 1 94 ? -11.466 1.019 10.123 1.00 86.44 94 GLY A N 1
ATOM 753 C CA . GLY A 1 94 ? -12.901 0.910 9.853 1.00 86.44 94 GLY A CA 1
ATOM 754 C C . GLY A 1 94 ? -13.626 2.259 9.802 1.00 86.44 94 GLY A C 1
ATOM 755 O O . GLY A 1 94 ? -14.827 2.318 10.070 1.00 86.44 94 GLY A O 1
ATOM 756 N N . ARG A 1 95 ? -12.905 3.355 9.525 1.00 86.81 95 ARG A N 1
ATOM 757 C CA . ARG A 1 95 ? -13.480 4.701 9.345 1.00 86.81 95 ARG A CA 1
ATOM 758 C C . ARG A 1 95 ? -14.003 4.917 7.929 1.00 86.81 95 ARG A C 1
ATOM 760 O O . ARG A 1 95 ? -14.940 5.690 7.750 1.00 86.81 95 ARG A O 1
ATOM 767 N N . THR A 1 96 ? -13.431 4.217 6.957 1.00 85.88 96 THR A N 1
ATOM 768 C CA . THR A 1 96 ? -13.900 4.169 5.570 1.00 85.88 96 THR A CA 1
ATOM 769 C C . THR A 1 96 ? -14.216 2.730 5.178 1.00 85.88 96 THR A C 1
ATOM 771 O O . THR A 1 96 ? -13.778 1.774 5.817 1.00 85.88 96 THR A O 1
ATOM 774 N N . CYS A 1 97 ? -15.037 2.570 4.144 1.00 82.50 97 CYS A N 1
ATOM 775 C CA . CYS A 1 97 ? -15.347 1.273 3.557 1.00 82.50 97 CYS A CA 1
ATOM 776 C C . CYS A 1 97 ? -15.497 1.427 2.046 1.00 82.50 97 CYS A C 1
ATOM 778 O O . CYS A 1 97 ? -15.846 2.505 1.559 1.00 82.50 97 CYS A O 1
ATOM 780 N N . VAL A 1 98 ? -15.247 0.347 1.314 1.00 81.50 98 VAL A N 1
ATOM 781 C CA . VAL A 1 98 ? -15.481 0.298 -0.128 1.00 81.50 98 VAL A CA 1
ATOM 782 C C . VAL A 1 98 ? -16.880 -0.253 -0.372 1.00 81.50 98 VAL A C 1
ATOM 784 O O . VAL A 1 98 ? -17.247 -1.307 0.147 1.00 81.50 98 VAL A O 1
ATOM 787 N N . LEU A 1 99 ? -17.679 0.475 -1.155 1.00 80.31 99 LEU A N 1
ATOM 788 C CA . LEU A 1 99 ? -18.981 0.013 -1.620 1.00 80.31 99 LEU A CA 1
ATOM 789 C C . LEU A 1 99 ? -18.859 -0.477 -3.060 1.00 80.31 99 LEU A C 1
ATOM 791 O O . LEU A 1 99 ? -18.640 0.307 -3.981 1.00 80.31 99 LEU A O 1
ATOM 795 N N . GLU A 1 100 ? -19.082 -1.769 -3.262 1.00 77.12 100 GLU A N 1
ATOM 796 C CA . GLU A 1 100 ? -19.095 -2.369 -4.591 1.00 77.12 100 GLU A CA 1
ATOM 797 C C . GLU A 1 100 ? -20.529 -2.469 -5.121 1.00 77.12 100 GLU A C 1
ATOM 799 O O . GLU A 1 100 ? -21.396 -3.122 -4.534 1.00 77.12 100 GLU A O 1
ATOM 804 N N . LEU A 1 101 ? -20.801 -1.807 -6.249 1.00 78.25 101 LEU A N 1
ATOM 805 C CA . LEU A 1 101 ? -22.116 -1.807 -6.887 1.00 78.25 101 LEU A CA 1
ATOM 806 C C . LEU A 1 101 ? -22.099 -2.638 -8.163 1.00 78.25 101 LEU A C 1
ATOM 808 O O . LEU A 1 101 ? -21.705 -2.184 -9.230 1.00 78.25 101 LEU A O 1
ATOM 812 N N . TYR A 1 102 ? -22.633 -3.848 -8.076 1.00 72.44 102 TYR A N 1
ATOM 813 C CA . TYR A 1 102 ? -22.774 -4.717 -9.235 1.00 72.44 102 TYR A CA 1
ATOM 814 C C . TYR A 1 102 ? -24.071 -4.412 -9.981 1.00 72.44 102 TYR A C 1
ATOM 816 O O . TYR A 1 102 ? -25.176 -4.676 -9.496 1.00 72.44 102 TYR A O 1
ATOM 824 N N . ARG A 1 103 ? -23.960 -3.903 -11.211 1.00 68.31 103 ARG A N 1
ATOM 825 C CA . ARG A 1 103 ? -25.112 -3.850 -12.110 1.00 68.31 103 ARG A CA 1
ATOM 826 C C . ARG A 1 103 ? -25.310 -5.221 -12.747 1.00 68.31 103 ARG A C 1
ATOM 828 O O . ARG A 1 103 ? -24.600 -5.585 -13.677 1.00 68.31 103 ARG A O 1
ATOM 835 N N . GLN A 1 104 ? -26.324 -5.957 -12.297 1.00 55.56 104 GLN A N 1
ATOM 836 C CA . GLN A 1 104 ? -26.748 -7.180 -12.975 1.00 55.56 104 GLN A CA 1
ATOM 837 C C . GLN A 1 104 ? -27.481 -6.822 -14.279 1.00 55.56 104 GLN A C 1
ATOM 839 O O . GLN A 1 104 ? -28.704 -6.684 -14.317 1.00 55.56 104 GLN A O 1
ATOM 844 N N . THR A 1 105 ? -26.731 -6.634 -15.363 1.00 59.50 105 THR A N 1
ATOM 845 C CA . THR A 1 105 ? -27.278 -6.750 -16.716 1.00 59.50 105 THR A CA 1
ATOM 846 C C . THR A 1 105 ? -27.320 -8.225 -17.094 1.00 59.50 105 THR A C 1
ATOM 848 O O . THR A 1 105 ? -26.487 -9.015 -16.657 1.00 59.50 105 THR A O 1
ATOM 851 N N . ALA A 1 106 ? -28.346 -8.634 -17.841 1.00 56.62 106 ALA A N 1
ATOM 852 C CA . ALA A 1 106 ? -28.425 -9.986 -18.377 1.00 56.62 106 ALA A CA 1
ATOM 853 C C . ALA A 1 106 ? -27.199 -10.236 -19.279 1.00 56.62 106 ALA A C 1
ATOM 855 O O . ALA A 1 106 ? -27.216 -9.867 -20.448 1.00 56.62 106 ALA 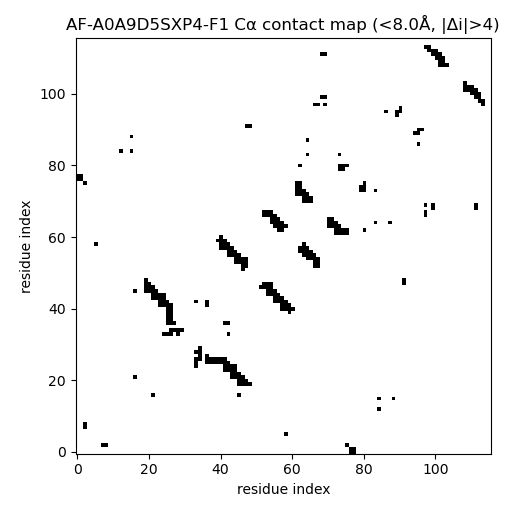A O 1
ATOM 856 N N . GLY A 1 107 ? -26.144 -10.816 -18.699 1.00 53.88 107 GLY A N 1
ATOM 857 C CA . GLY A 1 107 ? -24.828 -10.995 -19.311 1.00 53.88 107 GLY A CA 1
ATOM 858 C C . GLY A 1 107 ? -23.897 -9.796 -19.091 1.00 53.88 107 GLY A C 1
ATOM 859 O O . GLY A 1 107 ? -24.103 -8.755 -19.696 1.00 53.88 107 GLY A O 1
ATOM 860 N N . GLU A 1 108 ? -22.857 -10.007 -18.277 1.00 52.47 108 GLU A N 1
ATOM 861 C CA . GLU A 1 108 ? -21.664 -9.156 -18.066 1.00 52.47 108 GLU A CA 1
ATOM 862 C C . GLU A 1 108 ? -21.801 -8.011 -17.042 1.00 52.47 108 GLU A C 1
ATOM 864 O O . GLU A 1 108 ? -22.647 -7.127 -17.156 1.00 52.47 108 GLU A O 1
ATOM 869 N N . LEU A 1 109 ? -20.944 -8.063 -16.011 1.00 49.09 109 LEU A N 1
ATOM 870 C CA . LEU A 1 109 ? -20.819 -7.088 -14.924 1.00 49.09 109 LEU A CA 1
ATOM 871 C C . LEU A 1 109 ? -19.797 -6.021 -15.331 1.00 49.09 109 LEU A C 1
ATOM 873 O O . LEU A 1 109 ? -18.666 -6.375 -15.637 1.00 49.09 109 LEU A O 1
ATOM 877 N N . ASN A 1 110 ? -20.171 -4.739 -15.302 1.00 53.78 110 ASN A N 1
ATOM 878 C CA . ASN A 1 110 ? -19.238 -3.616 -15.444 1.00 53.78 110 ASN A CA 1
ATOM 879 C C . ASN A 1 110 ? -19.697 -2.417 -14.593 1.00 53.78 110 ASN A C 1
ATOM 881 O O . ASN A 1 110 ? -20.828 -1.946 -14.755 1.00 53.78 110 ASN A O 1
ATOM 885 N N . GLY A 1 111 ? -18.792 -1.907 -13.748 1.00 51.81 111 GLY A N 1
ATOM 886 C CA . GLY A 1 111 ? -18.848 -0.574 -13.132 1.00 51.81 111 GLY A CA 1
ATOM 887 C C . GLY A 1 111 ? -18.634 -0.555 -11.613 1.00 51.81 111 GLY A C 1
ATOM 888 O O . GLY A 1 111 ? -19.481 -1.052 -10.882 1.00 51.81 111 GLY A O 1
ATOM 889 N N . SER A 1 112 ? -17.552 0.078 -11.150 1.00 49.47 112 SER A N 1
ATOM 890 C CA . SER A 1 112 ? -17.362 0.537 -9.764 1.00 49.47 112 SER A CA 1
ATOM 891 C C . SER A 1 112 ? -17.660 2.044 -9.668 1.00 49.47 112 SER A C 1
ATOM 893 O O . SER A 1 112 ? -17.535 2.777 -10.651 1.00 49.47 112 SER A O 1
ATOM 895 N N . GLY A 1 113 ? -18.123 2.514 -8.507 1.00 50.75 113 GLY A N 1
ATOM 896 C CA . GLY A 1 113 ? -18.435 3.924 -8.260 1.00 50.75 113 GLY A CA 1
ATOM 897 C C . GLY A 1 113 ? -18.311 4.273 -6.777 1.00 50.75 113 GLY A C 1
ATOM 898 O O . GLY A 1 113 ? -18.620 3.446 -5.926 1.00 50.75 113 GLY A O 1
ATOM 899 N N . HIS A 1 114 ? -17.851 5.491 -6.488 1.00 46.91 114 HIS A N 1
ATOM 900 C CA . HIS A 1 114 ? -17.492 5.987 -5.155 1.00 46.91 114 HIS A CA 1
ATOM 901 C C . HIS A 1 114 ? -18.513 7.018 -4.628 1.00 46.91 114 HIS A C 1
ATOM 903 O O . HIS A 1 114 ? -19.070 7.792 -5.410 1.00 46.91 114 HIS A O 1
ATOM 909 N N . ILE A 1 115 ? -18.745 7.044 -3.308 1.00 41.84 115 ILE A N 1
ATOM 910 C CA . ILE A 1 115 ? -19.428 8.138 -2.595 1.00 41.84 115 ILE A CA 1
ATOM 911 C C . ILE A 1 115 ? -18.580 8.489 -1.366 1.00 41.84 115 ILE A C 1
ATOM 913 O O . ILE A 1 115 ? -18.459 7.663 -0.462 1.00 41.84 115 ILE A O 1
ATOM 917 N N . SER A 1 116 ? -18.032 9.705 -1.364 1.00 48.94 116 SER A N 1
ATOM 918 C CA . SER A 1 116 ? -17.375 10.382 -0.235 1.00 48.94 116 SER A CA 1
ATOM 919 C C . SER A 1 116 ? -18.382 11.116 0.645 1.00 48.94 116 SER A C 1
ATOM 921 O O . SER A 1 116 ? -19.212 11.850 0.049 1.00 48.94 116 SER A O 1
#

Sequence (116 aa):
MNFDSNEEIIKTIVQIIEGLDFSVHEYGDPADEYIYLNENDICITVKSSSGEDVIYIDIADELTLTIGAWHEHFDYSDEDFSEMLEATKDYLAGRTCVLELYRQTAGELNGSGHIS

Foldseek 3Di:
DQCPDVVVLVVVLCVLLPPFDKDKDADPDPDPVCPPHDRPKMWMWTAAPVRPWIWIFIDDCWTWIDTPPDIDTFHPDPVRSVVSSVVVNCVSVVVDDADADWDDDPDDTDDGDDDD

Radius of gyration: 15.08 Å; Cα contacts (8 Å, |Δi|>4): 165; chains: 1; bounding box: 44×34×34 Å